Protein AF-A0A7K0QKH6-F1 (afdb_monomer)

Sequence (73 aa):
GKKTSDHSGSLLDIIVANMLTTRAGAPLDIAYMVLYLASDESEYVTGQVLCVDGGMAAHQPYISEMRALFAAG

Structure (mmCIF, N/CA/C/O backbone):
data_AF-A0A7K0QKH6-F1
#
_entry.id   AF-A0A7K0QKH6-F1
#
loop_
_atom_site.group_PDB
_atom_site.id
_atom_site.type_symbol
_atom_site.label_a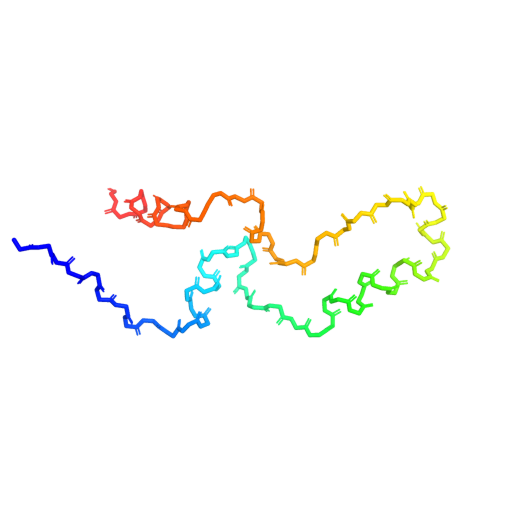tom_id
_atom_site.label_alt_id
_atom_site.label_comp_id
_atom_site.label_asym_id
_atom_site.label_entity_id
_atom_site.label_seq_id
_atom_site.pdbx_PDB_ins_code
_atom_site.Cartn_x
_atom_site.Cartn_y
_atom_site.Cartn_z
_atom_site.occupancy
_atom_site.B_iso_or_equiv
_atom_site.auth_seq_id
_atom_site.auth_comp_id
_atom_site.auth_asym_id
_atom_site.auth_atom_id
_atom_site.pdbx_PDB_model_num
ATOM 1 N N . GLY A 1 1 ? 0.333 0.048 -43.484 1.00 35.81 1 GLY A N 1
ATOM 2 C CA . GLY A 1 1 ? 0.371 -1.188 -42.683 1.00 35.81 1 GLY A CA 1
ATOM 3 C C . GLY A 1 1 ? 0.713 -0.817 -41.263 1.00 35.81 1 GLY A C 1
ATOM 4 O O . GLY A 1 1 ? 1.810 -0.329 -41.035 1.00 35.81 1 GLY A O 1
ATOM 5 N N . LYS A 1 2 ? -0.240 -0.934 -40.337 1.00 38.94 2 LYS A N 1
ATOM 6 C CA . LYS A 1 2 ? -0.002 -0.644 -38.921 1.00 38.94 2 LYS A CA 1
ATOM 7 C C . LYS A 1 2 ? 0.905 -1.765 -38.402 1.00 38.94 2 LYS A C 1
ATOM 9 O O . LYS A 1 2 ? 0.462 -2.907 -38.374 1.00 38.94 2 LYS A O 1
ATOM 14 N N . LYS A 1 3 ? 2.179 -1.470 -38.110 1.00 41.81 3 LYS A N 1
ATOM 15 C CA . LYS A 1 3 ? 3.058 -2.409 -37.398 1.00 41.81 3 LYS A CA 1
ATOM 16 C C . LYS A 1 3 ? 2.367 -2.702 -36.070 1.00 41.81 3 LYS A C 1
ATOM 18 O O . LYS A 1 3 ? 2.271 -1.817 -35.226 1.00 41.81 3 LYS A O 1
ATOM 23 N N . THR A 1 4 ? 1.804 -3.896 -35.941 1.00 43.09 4 THR A N 1
ATOM 24 C CA . THR A 1 4 ? 1.400 -4.445 -34.652 1.00 43.09 4 THR A CA 1
ATOM 25 C C . THR A 1 4 ? 2.657 -4.485 -33.797 1.00 43.09 4 THR A C 1
ATOM 27 O O . THR A 1 4 ? 3.663 -5.058 -34.216 1.00 43.09 4 THR A O 1
ATOM 30 N N . SER A 1 5 ? 2.624 -3.783 -32.670 1.00 48.47 5 SER A N 1
ATOM 31 C CA . SER A 1 5 ? 3.647 -3.847 -31.636 1.00 48.47 5 SER A CA 1
ATOM 32 C C . SER A 1 5 ? 3.912 -5.310 -31.305 1.00 48.47 5 SER A C 1
ATOM 34 O O . SER A 1 5 ? 2.994 -6.042 -30.942 1.00 48.47 5 SER A O 1
ATOM 36 N N . ASP A 1 6 ? 5.153 -5.737 -31.499 1.00 46.38 6 ASP A N 1
ATOM 37 C CA . ASP A 1 6 ? 5.638 -7.025 -31.031 1.00 46.38 6 ASP A CA 1
ATOM 38 C C . ASP A 1 6 ? 5.506 -7.049 -29.498 1.00 46.38 6 ASP A C 1
ATOM 40 O O . ASP A 1 6 ? 6.183 -6.297 -28.800 1.00 46.38 6 ASP A O 1
ATOM 44 N N . HIS A 1 7 ? 4.563 -7.830 -28.970 1.00 55.31 7 HIS A N 1
ATOM 45 C CA . HIS A 1 7 ? 4.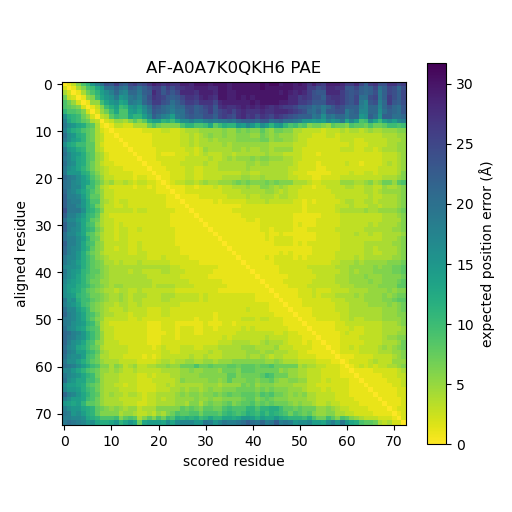378 -8.039 -27.531 1.00 55.31 7 HIS A CA 1
ATOM 46 C C . HIS A 1 7 ? 5.127 -9.306 -27.112 1.00 55.31 7 HIS A C 1
ATOM 48 O O . HIS A 1 7 ? 4.526 -10.283 -26.676 1.00 55.31 7 HIS A O 1
ATOM 54 N N . SER A 1 8 ? 6.446 -9.304 -27.286 1.00 56.66 8 SER A N 1
ATOM 55 C CA . SER A 1 8 ? 7.318 -10.426 -26.918 1.00 56.66 8 SER A CA 1
ATOM 56 C C . SER A 1 8 ? 7.570 -10.545 -25.403 1.00 56.66 8 SER A C 1
ATOM 58 O O . SER A 1 8 ? 8.237 -11.481 -24.967 1.00 56.66 8 SER A O 1
ATOM 60 N N . GLY A 1 9 ? 7.013 -9.638 -24.591 1.00 64.38 9 GLY A N 1
ATOM 61 C CA . GLY A 1 9 ? 7.033 -9.705 -23.127 1.00 64.38 9 GLY A CA 1
ATOM 62 C C . GLY A 1 9 ? 5.912 -10.579 -22.566 1.00 64.38 9 GLY A C 1
ATOM 63 O O . GLY A 1 9 ? 4.805 -10.623 -23.107 1.00 64.38 9 GLY A O 1
ATOM 64 N N . SER A 1 10 ? 6.180 -11.263 -21.454 1.00 88.19 10 SER A N 1
ATOM 65 C CA . SER A 1 10 ? 5.131 -11.974 -20.725 1.00 88.19 10 SER A CA 1
ATOM 66 C C . SER A 1 10 ? 4.073 -10.987 -20.214 1.00 88.19 10 SER A C 1
ATOM 68 O O . SER A 1 10 ? 4.345 -9.802 -20.014 1.00 88.19 10 SER A O 1
ATOM 70 N N . LEU A 1 11 ? 2.855 -11.470 -19.941 1.00 85.81 11 LEU A N 1
ATOM 71 C CA . LEU A 1 11 ? 1.824 -10.649 -19.292 1.00 85.81 11 LEU A CA 1
ATOM 72 C C . LEU A 1 11 ? 2.343 -10.025 -17.983 1.00 85.81 11 LEU A C 1
ATOM 74 O O . LEU A 1 11 ? 1.990 -8.897 -17.653 1.00 85.81 11 LEU A O 1
ATOM 78 N N . LEU A 1 12 ? 3.215 -10.741 -17.266 1.00 87.56 12 LEU A N 1
ATOM 79 C CA . LEU A 1 12 ? 3.847 -10.244 -16.051 1.00 87.56 12 LEU A CA 1
ATOM 80 C C . LEU A 1 12 ? 4.751 -9.037 -16.334 1.00 87.56 12 LEU A C 1
ATOM 82 O O . LEU A 1 12 ? 4.699 -8.064 -15.589 1.00 87.56 12 LEU A O 1
ATOM 86 N N . ASP A 1 13 ? 5.518 -9.060 -17.425 1.00 88.62 13 ASP A N 1
ATOM 87 C CA . ASP A 1 13 ? 6.401 -7.950 -17.808 1.00 88.62 13 ASP A CA 1
ATOM 88 C C . ASP A 1 13 ? 5.596 -6.695 -18.157 1.00 88.62 13 ASP A C 1
ATOM 90 O O . ASP A 1 13 ? 5.953 -5.590 -17.748 1.00 88.62 13 ASP A O 1
ATOM 94 N N . ILE A 1 14 ? 4.467 -6.866 -18.854 1.00 87.62 14 ILE A N 1
ATOM 95 C CA . ILE A 1 14 ? 3.542 -5.766 -19.165 1.00 87.62 14 ILE A CA 1
ATOM 96 C C . ILE A 1 14 ? 2.973 -5.165 -17.875 1.00 87.62 14 ILE A C 1
ATOM 98 O O . ILE A 1 14 ? 2.910 -3.941 -17.744 1.00 87.62 14 ILE A O 1
ATOM 102 N N . ILE A 1 15 ? 2.573 -6.007 -16.919 1.00 89.56 15 ILE A N 1
ATOM 103 C CA . ILE A 1 15 ? 2.048 -5.550 -15.626 1.00 89.56 15 ILE A CA 1
ATOM 104 C C . ILE A 1 15 ? 3.127 -4.775 -14.867 1.00 89.56 15 ILE A C 1
ATOM 106 O O . ILE A 1 15 ? 2.883 -3.640 -14.472 1.00 89.56 15 ILE A O 1
ATOM 110 N N . VAL A 1 16 ? 4.329 -5.338 -14.723 1.00 91.31 16 VAL A N 1
ATOM 111 C CA . VAL A 1 16 ? 5.429 -4.703 -13.979 1.00 91.31 16 VAL A CA 1
ATOM 112 C C . VAL A 1 16 ? 5.857 -3.380 -14.621 1.00 91.31 16 VAL A C 1
ATOM 114 O O . VAL A 1 16 ? 6.119 -2.419 -13.903 1.00 91.31 16 VAL A O 1
ATOM 117 N N . ALA A 1 17 ? 5.854 -3.271 -15.953 1.00 90.31 17 ALA A N 1
ATOM 118 C CA . ALA A 1 17 ? 6.151 -2.015 -16.648 1.00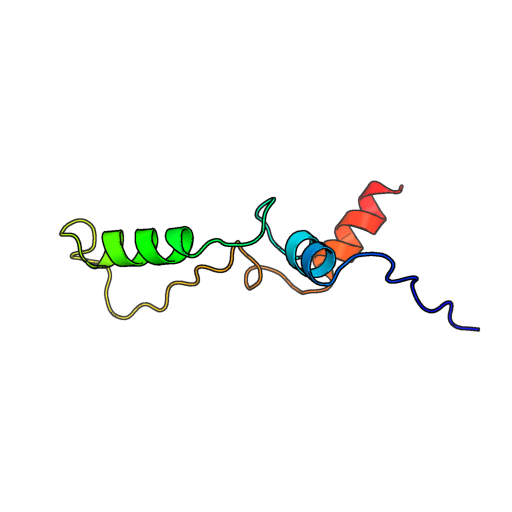 90.31 17 ALA A CA 1
ATOM 119 C C . ALA A 1 17 ? 5.137 -0.889 -16.354 1.00 90.31 17 ALA A C 1
ATOM 121 O O . ALA A 1 17 ? 5.457 0.289 -16.524 1.00 90.31 17 ALA A O 1
ATOM 122 N N . ASN A 1 18 ? 3.927 -1.246 -15.915 1.00 91.81 18 ASN A N 1
ATOM 123 C CA . ASN A 1 18 ? 2.852 -0.328 -15.533 1.00 91.81 18 ASN A CA 1
ATOM 124 C C . ASN A 1 18 ? 2.702 -0.170 -14.012 1.00 91.81 18 ASN A C 1
ATOM 126 O O . ASN A 1 18 ? 1.714 0.392 -13.549 1.00 91.81 18 ASN A O 1
ATOM 130 N N . MET A 1 19 ? 3.658 -0.667 -13.230 1.00 93.44 19 MET A N 1
ATOM 131 C CA . MET A 1 19 ? 3.739 -0.413 -11.796 1.00 93.44 19 MET A CA 1
ATOM 132 C C . MET A 1 19 ? 4.753 0.704 -11.530 1.00 93.44 19 MET A C 1
ATOM 134 O O . MET A 1 19 ? 5.712 0.906 -12.279 1.00 93.44 19 MET A O 1
ATOM 138 N N . LEU A 1 20 ? 4.566 1.431 -10.428 1.00 93.31 20 LEU A N 1
ATOM 139 C CA . LEU A 1 20 ? 5.581 2.363 -9.927 1.00 93.31 20 LEU A CA 1
ATOM 140 C C . LEU A 1 20 ? 6.627 1.649 -9.057 1.00 93.31 20 LEU A C 1
ATOM 142 O O . LEU A 1 20 ? 7.695 2.199 -8.791 1.00 93.31 20 LEU A O 1
ATOM 146 N N . THR A 1 21 ? 6.349 0.409 -8.656 1.00 93.69 21 THR A N 1
ATOM 147 C CA . THR A 1 21 ? 7.316 -0.520 -8.068 1.00 93.69 21 THR A CA 1
ATOM 148 C C . THR A 1 21 ? 8.033 -1.344 -9.137 1.00 93.69 21 THR A C 1
ATOM 150 O O . THR A 1 21 ? 7.521 -1.569 -10.225 1.00 93.69 21 THR A O 1
ATOM 153 N N . THR A 1 22 ? 9.210 -1.876 -8.808 1.00 89.44 22 THR A N 1
ATOM 154 C CA . THR A 1 22 ? 10.051 -2.655 -9.739 1.00 89.44 22 THR A CA 1
ATOM 155 C C . THR A 1 22 ? 9.747 -4.157 -9.759 1.00 89.44 22 THR A C 1
ATOM 157 O O . THR A 1 22 ? 10.506 -4.935 -10.334 1.00 89.44 22 THR A O 1
ATOM 160 N N . ARG A 1 23 ? 8.661 -4.590 -9.110 1.00 93.19 23 ARG A N 1
ATOM 161 C CA . ARG A 1 23 ? 8.245 -5.994 -9.034 1.00 93.19 23 ARG A CA 1
ATOM 162 C C . ARG A 1 23 ? 6.731 -6.127 -8.990 1.00 93.19 23 ARG A C 1
ATOM 164 O O . ARG A 1 23 ? 6.045 -5.210 -8.540 1.00 93.19 23 ARG A O 1
ATOM 171 N N . ALA A 1 24 ? 6.251 -7.312 -9.352 1.00 92.25 24 ALA A N 1
ATOM 172 C CA . ALA A 1 24 ? 4.887 -7.724 -9.066 1.00 92.25 24 ALA A CA 1
ATOM 173 C C . ALA A 1 24 ? 4.654 -7.824 -7.548 1.00 92.25 24 ALA A C 1
ATOM 1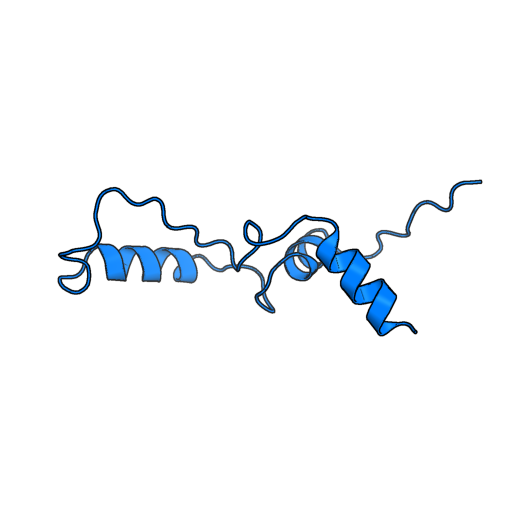75 O O . ALA A 1 24 ? 5.576 -8.105 -6.768 1.00 92.25 24 ALA A O 1
ATOM 176 N N . GLY A 1 25 ? 3.406 -7.594 -7.141 1.00 93.00 25 GLY A N 1
ATOM 177 C CA . GLY A 1 25 ? 2.970 -7.773 -5.762 1.00 93.00 25 GLY A CA 1
ATOM 178 C C . GLY A 1 25 ? 3.085 -9.230 -5.306 1.00 93.00 25 GLY A C 1
ATOM 179 O O . GLY A 1 25 ? 2.971 -10.163 -6.102 1.00 93.00 25 GLY A O 1
ATOM 180 N N . ALA A 1 26 ? 3.297 -9.416 -4.011 1.00 95.75 26 ALA A N 1
ATOM 181 C CA . ALA A 1 26 ? 3.267 -10.700 -3.331 1.00 95.75 26 ALA A CA 1
ATOM 182 C C . ALA A 1 26 ? 2.143 -10.690 -2.280 1.00 95.75 26 ALA A C 1
ATOM 184 O O . ALA A 1 26 ? 1.773 -9.620 -1.795 1.00 95.75 26 ALA A O 1
ATOM 185 N N . PRO A 1 27 ? 1.628 -11.858 -1.850 1.00 97.88 27 PRO A N 1
ATOM 186 C CA . PRO A 1 27 ? 0.585 -11.924 -0.818 1.00 97.88 27 PRO A CA 1
ATOM 187 C C . PRO A 1 27 ? 0.926 -11.145 0.461 1.00 97.88 27 PRO A C 1
ATOM 189 O O . PRO A 1 27 ? 0.045 -10.597 1.121 1.00 97.88 27 PRO A O 1
ATOM 192 N N . LEU A 1 28 ? 2.217 -11.061 0.786 1.00 98.19 28 LEU A N 1
ATOM 193 C CA . LEU A 1 28 ? 2.708 -10.372 1.970 1.00 98.19 28 LEU A CA 1
ATOM 194 C C . LEU A 1 28 ? 2.513 -8.844 1.915 1.00 98.19 28 LEU A C 1
ATOM 196 O O . LEU A 1 28 ? 2.352 -8.229 2.963 1.00 98.19 28 LEU A O 1
ATOM 200 N N . ASP A 1 29 ? 2.448 -8.238 0.724 1.00 97.75 29 ASP A N 1
ATOM 201 C CA . ASP A 1 29 ? 2.198 -6.795 0.577 1.00 97.75 29 ASP A CA 1
ATOM 202 C C . ASP A 1 29 ? 0.803 -6.413 1.092 1.00 97.75 29 ASP A C 1
ATOM 204 O O . ASP A 1 29 ? 0.638 -5.413 1.789 1.00 97.75 29 ASP A O 1
ATOM 208 N N . ILE A 1 30 ? -0.198 -7.257 0.816 1.00 98.06 30 ILE A N 1
ATOM 209 C CA . ILE A 1 30 ? -1.550 -7.103 1.366 1.00 98.06 30 ILE A CA 1
ATOM 210 C C . ILE A 1 30 ? -1.552 -7.416 2.862 1.00 98.06 30 ILE A C 1
ATOM 212 O O . ILE A 1 30 ? -2.128 -6.664 3.646 1.00 98.06 30 ILE A O 1
ATOM 216 N N . ALA A 1 31 ? -0.893 -8.506 3.269 1.00 98.56 31 ALA A N 1
ATOM 217 C CA . ALA A 1 31 ? -0.866 -8.928 4.667 1.00 98.56 31 ALA A CA 1
ATOM 218 C C . ALA A 1 31 ? -0.278 -7.851 5.591 1.00 98.56 31 ALA A C 1
ATOM 220 O O . ALA A 1 31 ? -0.780 -7.672 6.696 1.00 98.56 31 ALA A O 1
ATOM 221 N N . TYR A 1 32 ? 0.729 -7.096 5.144 1.00 98.50 32 TYR A N 1
ATOM 222 C CA . TYR A 1 32 ? 1.277 -5.992 5.931 1.00 98.50 32 TYR A CA 1
ATOM 223 C C . TYR A 1 32 ? 0.340 -4.788 6.038 1.00 98.50 32 TYR A C 1
ATOM 225 O O . TYR A 1 32 ? 0.258 -4.202 7.115 1.00 98.50 32 TYR A O 1
ATOM 233 N N . MET A 1 33 ? -0.413 -4.445 4.987 1.00 98.44 33 MET A N 1
ATOM 234 C CA . MET A 1 33 ? -1.457 -3.418 5.104 1.00 98.44 33 MET A CA 1
ATOM 235 C C . MET A 1 33 ? -2.551 -3.857 6.087 1.00 98.44 33 MET A C 1
ATOM 237 O O . MET A 1 33 ? -2.993 -3.070 6.918 1.00 98.44 33 MET A O 1
ATOM 241 N N . VAL A 1 34 ? -2.954 -5.130 6.035 1.00 98.31 34 VAL A N 1
ATOM 242 C CA . VAL A 1 34 ? -3.918 -5.694 6.991 1.00 98.31 34 VAL A CA 1
ATOM 243 C C . VAL A 1 34 ? -3.357 -5.682 8.411 1.00 98.31 34 VAL A C 1
ATOM 245 O O . VAL A 1 34 ? -4.080 -5.327 9.332 1.00 98.31 34 VAL A O 1
ATOM 248 N N . LEU A 1 35 ? -2.079 -6.026 8.595 1.00 98.56 35 LEU A N 1
ATOM 249 C CA . LEU A 1 35 ? -1.421 -5.983 9.900 1.00 98.56 35 LEU A CA 1
ATOM 250 C C . LEU A 1 35 ? -1.430 -4.566 10.484 1.00 98.56 35 LEU A C 1
ATOM 252 O O . LEU A 1 35 ? -1.768 -4.417 11.651 1.00 98.56 35 LEU A O 1
ATOM 256 N N . TYR A 1 36 ? -1.119 -3.550 9.673 1.00 98.56 36 TYR A N 1
ATOM 257 C CA . TYR A 1 36 ? -1.218 -2.147 10.079 1.00 98.56 36 TYR A CA 1
ATOM 258 C C . TYR A 1 36 ? -2.648 -1.769 10.490 1.00 98.56 36 TYR A C 1
ATOM 260 O O . TYR A 1 36 ? -2.856 -1.196 11.551 1.00 98.56 36 TYR A O 1
ATOM 268 N N . LEU A 1 37 ? -3.651 -2.128 9.684 1.00 98.31 37 LEU A N 1
ATOM 269 C CA . LEU A 1 37 ? -5.055 -1.826 9.991 1.00 98.31 37 LEU A CA 1
ATOM 270 C C . LEU A 1 37 ? -5.603 -2.597 11.202 1.00 98.31 37 LEU A C 1
ATOM 272 O O . LEU A 1 37 ? -6.622 -2.216 11.769 1.00 98.31 37 LEU A O 1
ATOM 276 N N . ALA A 1 38 ? -4.970 -3.709 11.571 1.00 98.19 38 ALA A N 1
ATOM 277 C CA . ALA A 1 38 ? -5.333 -4.494 12.744 1.00 98.19 38 ALA A CA 1
ATOM 278 C C . ALA A 1 38 ? -4.632 -4.014 14.024 1.00 98.19 38 ALA A C 1
ATOM 280 O O . ALA A 1 38 ? -4.919 -4.548 15.096 1.00 98.19 38 ALA A O 1
ATOM 281 N N . SER A 1 39 ? -3.700 -3.067 13.918 1.00 98.62 39 SER A N 1
ATOM 282 C CA . SER A 1 39 ? -2.891 -2.594 15.034 1.00 98.62 39 SER A CA 1
ATOM 283 C C . SER A 1 39 ? -3.349 -1.226 15.545 1.00 98.62 39 SER A C 1
ATOM 285 O O . SER A 1 39 ? -4.035 -0.474 14.843 1.00 98.62 39 SER A O 1
ATOM 287 N N . ASP A 1 40 ? -2.948 -0.895 16.776 1.00 98.56 40 ASP A N 1
ATOM 288 C CA . ASP A 1 40 ? -3.306 0.361 17.450 1.00 98.56 40 ASP A CA 1
ATOM 289 C C . ASP A 1 40 ? -2.763 1.593 16.698 1.00 98.56 40 ASP A C 1
ATOM 291 O O . ASP A 1 40 ? -3.334 2.680 16.758 1.00 98.56 40 ASP A O 1
ATOM 295 N N . GLU A 1 41 ? -1.699 1.434 15.905 1.00 98.44 41 GLU A N 1
ATOM 296 C CA . GLU A 1 41 ? -1.124 2.485 15.055 1.00 98.44 41 GLU A CA 1
ATOM 297 C C . GLU A 1 41 ? -2.098 3.013 13.985 1.00 98.44 41 GLU A C 1
ATOM 299 O O . GLU A 1 41 ? -1.853 4.068 13.389 1.00 98.44 41 GLU A O 1
ATOM 304 N N . SER A 1 42 ? -3.193 2.297 13.726 1.00 98.44 42 SER A N 1
ATOM 305 C C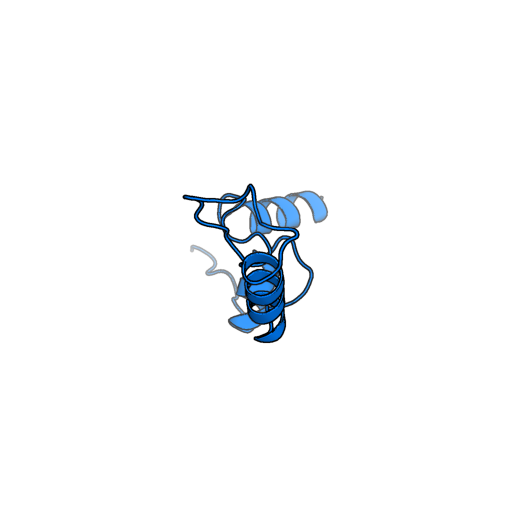A . SER A 1 42 ? -4.238 2.704 12.786 1.00 98.44 42 SER A CA 1
ATOM 306 C C . SER A 1 42 ? -5.479 3.314 13.450 1.00 98.44 42 SER A C 1
ATOM 308 O O . SER A 1 42 ? -6.453 3.572 12.748 1.00 98.44 42 SER A O 1
ATOM 310 N N . GLU A 1 43 ? -5.455 3.626 14.756 1.00 98.56 43 GLU A N 1
ATOM 311 C CA . GLU A 1 43 ? -6.634 4.069 15.535 1.00 98.56 43 GLU A CA 1
ATOM 312 C C . GLU A 1 43 ? -7.425 5.226 14.888 1.00 98.56 43 GLU A C 1
ATOM 314 O O . GLU A 1 43 ? -8.651 5.292 14.993 1.00 98.56 43 GLU A O 1
ATOM 319 N N . TYR A 1 44 ? -6.748 6.128 14.169 1.00 98.19 44 TYR A N 1
ATOM 320 C CA . TYR A 1 44 ? -7.383 7.268 13.499 1.00 98.19 44 TYR A CA 1
ATOM 321 C C . TYR A 1 44 ? -7.665 7.062 11.997 1.00 98.19 44 TYR A C 1
ATOM 323 O O . TYR A 1 44 ? -8.216 7.942 11.332 1.00 98.19 44 TYR A O 1
ATOM 331 N N . VAL A 1 45 ? -7.299 5.911 11.431 1.00 97.94 45 VAL A N 1
ATOM 332 C CA . VAL A 1 45 ? -7.497 5.588 10.013 1.00 97.94 45 VAL A CA 1
ATOM 333 C C . VAL A 1 45 ? -8.787 4.792 9.850 1.00 97.94 45 VAL A C 1
ATOM 335 O O . VAL A 1 45 ? -8.831 3.580 10.029 1.00 97.94 45 VAL A O 1
ATOM 338 N N . THR A 1 46 ? -9.864 5.481 9.472 1.00 97.50 46 THR A N 1
ATOM 339 C CA . THR A 1 46 ? -11.187 4.869 9.289 1.00 97.50 46 THR A CA 1
ATOM 340 C C . THR A 1 46 ? -11.916 5.403 8.054 1.00 97.50 46 THR A C 1
ATOM 342 O O . THR A 1 46 ? -11.637 6.499 7.559 1.00 97.50 46 THR A O 1
ATOM 345 N N . GLY A 1 47 ? -12.838 4.601 7.514 1.00 97.81 47 GLY A N 1
ATOM 346 C CA . GLY A 1 47 ? -13.653 4.945 6.341 1.00 97.81 47 GLY A CA 1
ATOM 347 C C . GLY A 1 47 ? -12.885 5.060 5.019 1.00 97.81 47 GLY A C 1
ATOM 348 O O . GLY A 1 47 ? -13.431 5.583 4.051 1.00 97.81 47 GLY A O 1
ATOM 349 N N . GLN A 1 48 ? -11.631 4.603 4.969 1.00 97.38 48 GLN A N 1
ATOM 350 C CA . GLN A 1 48 ? -10.776 4.705 3.785 1.00 97.38 48 GLN A CA 1
ATOM 351 C C . GLN A 1 48 ? -10.745 3.408 2.975 1.00 97.38 48 GLN A C 1
ATOM 353 O O . GLN A 1 48 ? -10.805 2.309 3.523 1.00 97.38 48 GLN A O 1
ATOM 358 N N . VAL A 1 49 ? -10.565 3.554 1.662 1.00 96.25 49 VAL A N 1
ATOM 359 C CA . VAL A 1 49 ? -10.164 2.470 0.760 1.00 96.25 49 VAL A CA 1
ATOM 360 C C . VAL A 1 49 ? -8.698 2.695 0.407 1.00 96.25 49 VAL A C 1
ATOM 362 O O . VAL A 1 49 ? -8.370 3.650 -0.294 1.00 96.25 49 VAL A O 1
ATOM 365 N N . LEU A 1 50 ? -7.810 1.840 0.915 1.00 96.06 50 LEU A N 1
ATOM 366 C CA . LEU A 1 50 ? -6.371 1.934 0.668 1.00 96.06 50 LEU A CA 1
ATOM 367 C C . LEU A 1 50 ? -5.972 0.990 -0.473 1.00 96.06 50 LEU A C 1
ATOM 369 O O . LEU A 1 50 ? -6.098 -0.228 -0.349 1.00 96.06 50 LEU A O 1
ATOM 373 N N . CYS A 1 51 ? -5.483 1.546 -1.583 1.00 96.00 51 CYS A N 1
ATOM 374 C CA . CYS A 1 51 ? -4.974 0.759 -2.706 1.00 96.00 51 CYS A CA 1
ATOM 375 C C . CYS A 1 51 ? -3.585 0.190 -2.395 1.00 96.00 51 CYS A C 1
ATOM 377 O O . CYS A 1 51 ? -2.658 0.933 -2.073 1.00 96.00 51 CYS A O 1
ATOM 379 N N . VAL A 1 52 ? -3.435 -1.127 -2.549 1.00 97.25 52 VAL A N 1
ATOM 380 C CA . VAL A 1 52 ? -2.162 -1.847 -2.400 1.00 97.25 52 VAL A CA 1
ATOM 381 C C . VAL A 1 52 ? -1.867 -2.589 -3.703 1.00 97.25 52 VAL A C 1
ATOM 383 O O . VAL A 1 52 ? -2.014 -3.803 -3.806 1.00 97.25 52 VAL A O 1
ATOM 386 N N . ASP A 1 53 ? -1.517 -1.829 -4.737 1.00 95.38 53 ASP A N 1
ATOM 387 C CA . ASP A 1 53 ? -1.384 -2.310 -6.120 1.00 95.38 53 ASP A CA 1
ATOM 388 C C . ASP A 1 53 ? -0.015 -1.982 -6.747 1.00 95.38 53 ASP A C 1
ATOM 390 O O . ASP A 1 53 ? 0.161 -2.081 -7.957 1.00 95.38 53 ASP A O 1
ATOM 394 N N . GLY A 1 54 ? 0.958 -1.544 -5.941 1.00 95.38 54 GLY A N 1
ATOM 395 C CA . GLY A 1 54 ? 2.272 -1.108 -6.430 1.00 95.38 54 GLY A CA 1
ATOM 396 C C . GLY A 1 54 ? 2.232 0.139 -7.324 1.00 95.38 54 GLY A C 1
ATOM 397 O O . GLY A 1 54 ? 3.182 0.397 -8.069 1.00 95.38 54 GLY A O 1
ATOM 398 N N . GLY A 1 55 ? 1.152 0.924 -7.253 1.00 95.44 55 GLY A N 1
ATOM 399 C CA . GLY A 1 55 ? 1.001 2.201 -7.947 1.00 95.44 55 GLY A CA 1
ATOM 400 C C . GLY A 1 55 ? 0.343 2.110 -9.322 1.00 95.44 55 GLY A C 1
ATOM 401 O O . GLY A 1 55 ? 0.369 3.102 -1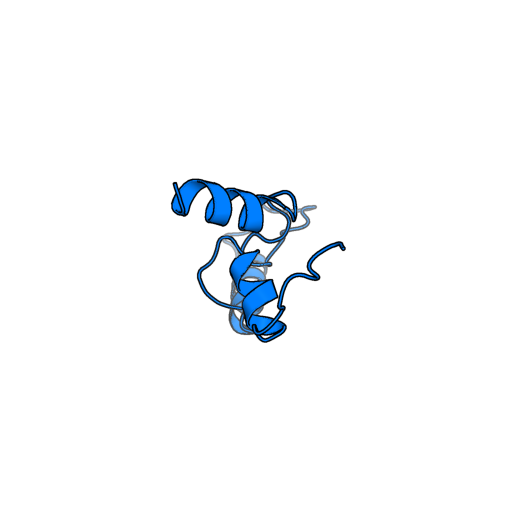0.047 1.00 95.44 55 GLY A O 1
ATOM 402 N N . MET A 1 56 ? -0.255 0.971 -9.685 1.00 93.31 56 MET A N 1
ATOM 403 C CA . MET A 1 56 ? -0.928 0.804 -10.982 1.00 93.31 56 MET A CA 1
ATOM 404 C C . MET A 1 56 ? -2.048 1.830 -11.197 1.00 93.31 56 MET A C 1
ATOM 406 O O . MET A 1 56 ? -2.172 2.394 -12.282 1.00 93.31 56 MET A O 1
ATOM 410 N N . ALA A 1 57 ? -2.848 2.113 -10.167 1.00 92.88 57 ALA A N 1
ATOM 411 C CA . ALA A 1 57 ? -3.930 3.093 -10.246 1.00 92.88 57 ALA A CA 1
ATOM 412 C C . ALA A 1 57 ? -3.460 4.557 -10.119 1.00 92.88 57 ALA A C 1
ATOM 414 O O . ALA A 1 57 ? -4.275 5.473 -10.229 1.00 92.88 57 ALA A O 1
ATOM 415 N N . ALA A 1 58 ? -2.167 4.806 -9.885 1.00 95.00 58 ALA A N 1
ATOM 416 C CA . ALA A 1 58 ? -1.642 6.148 -9.627 1.00 95.00 58 ALA A CA 1
ATOM 417 C C . ALA A 1 58 ? -1.305 6.941 -10.904 1.00 95.00 58 ALA A C 1
ATOM 419 O O . ALA A 1 58 ? -0.968 8.123 -10.825 1.00 95.00 58 ALA A O 1
ATOM 420 N N . HIS A 1 59 ? -1.376 6.318 -12.083 1.00 93.69 59 HIS A N 1
ATOM 421 C CA . HIS A 1 59 ? -1.079 6.972 -13.354 1.00 93.69 59 HIS A CA 1
ATOM 422 C C . HIS A 1 59 ? -1.952 6.448 -14.496 1.00 93.69 59 HIS A C 1
ATOM 424 O O . HIS A 1 59 ? -2.604 5.413 -14.400 1.00 93.69 59 HIS A O 1
ATOM 430 N N . GLN A 1 60 ? -1.957 7.170 -15.618 1.00 93.44 60 GLN A N 1
ATOM 431 C CA . GLN A 1 60 ? -2.643 6.702 -16.819 1.00 93.44 60 GLN A CA 1
ATOM 432 C C . GLN A 1 60 ? -1.892 5.509 -17.445 1.00 93.44 60 GLN A C 1
ATOM 434 O O . GLN A 1 60 ? -0.658 5.522 -17.445 1.00 93.44 60 GLN A O 1
ATOM 439 N N . PRO A 1 61 ? -2.581 4.511 -18.033 1.00 84.00 61 PRO A N 1
ATOM 440 C CA . PRO A 1 61 ? -1.936 3.306 -18.575 1.00 84.00 61 PRO A CA 1
ATOM 441 C C . PRO A 1 61 ? -0.875 3.564 -19.659 1.00 84.00 61 PRO A C 1
ATOM 443 O O . PRO A 1 61 ? 0.055 2.787 -19.806 1.00 84.00 61 PRO A O 1
ATOM 446 N N . TYR A 1 62 ? -0.962 4.678 -20.394 1.00 88.62 62 TYR A N 1
ATOM 447 C CA . TYR A 1 62 ? 0.009 5.027 -21.443 1.00 88.62 62 TYR A CA 1
ATOM 448 C C . TYR A 1 62 ? 1.322 5.628 -20.906 1.00 88.62 62 TYR A C 1
ATOM 450 O O . TYR A 1 62 ? 2.255 5.871 -21.673 1.00 88.62 62 TYR A O 1
ATOM 458 N N . ILE A 1 63 ? 1.414 5.928 -19.605 1.00 92.38 63 ILE A N 1
ATOM 459 C CA . ILE A 1 63 ? 2.596 6.592 -19.033 1.00 92.38 63 ILE A CA 1
ATOM 460 C C . ILE A 1 63 ? 3.842 5.702 -19.124 1.00 92.38 63 ILE A C 1
ATOM 462 O O . ILE A 1 63 ? 4.937 6.225 -19.321 1.00 92.38 63 ILE A O 1
ATOM 466 N N . SER A 1 64 ? 3.698 4.379 -19.042 1.00 88.38 64 SER A N 1
ATOM 467 C CA . SER A 1 64 ? 4.806 3.429 -19.223 1.00 88.38 64 SER A CA 1
ATOM 468 C C . SER A 1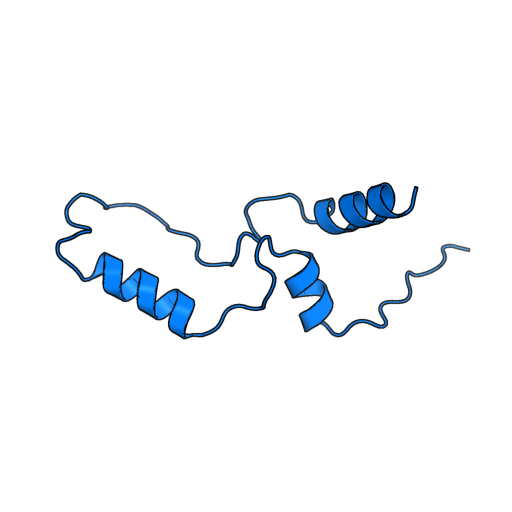 64 ? 5.413 3.519 -20.632 1.00 88.38 64 SER A C 1
ATOM 470 O O . SER A 1 64 ? 6.628 3.665 -20.778 1.00 88.38 64 SER A O 1
ATOM 472 N N . GLU A 1 65 ? 4.570 3.547 -21.666 1.00 89.31 65 GLU A N 1
ATOM 473 C CA . GLU A 1 65 ? 4.976 3.721 -23.066 1.00 89.31 65 GLU A CA 1
ATOM 474 C C . GLU A 1 65 ? 5.611 5.095 -23.307 1.00 89.31 65 GLU A C 1
ATOM 476 O O . GLU A 1 65 ? 6.663 5.199 -23.939 1.00 89.31 65 GLU A O 1
ATOM 481 N N . MET A 1 66 ? 5.011 6.155 -22.758 1.00 92.38 66 MET A N 1
ATOM 482 C CA . MET A 1 66 ? 5.532 7.518 -22.875 1.00 92.38 66 MET A CA 1
ATOM 483 C C . MET A 1 66 ? 6.918 7.655 -22.222 1.00 92.38 66 MET A C 1
ATOM 485 O O . MET A 1 66 ? 7.802 8.308 -22.777 1.00 92.38 66 MET A O 1
ATOM 489 N N . ARG A 1 67 ? 7.143 6.998 -21.075 1.00 89.12 67 ARG A N 1
ATOM 490 C CA . ARG A 1 67 ? 8.466 6.930 -20.433 1.00 89.12 67 ARG A CA 1
ATOM 491 C C . ARG A 1 67 ? 9.490 6.223 -21.318 1.00 89.12 67 ARG A C 1
ATOM 493 O O . ARG A 1 67 ? 10.602 6.724 -21.452 1.00 89.12 67 ARG A O 1
ATOM 500 N N . ALA A 1 68 ? 9.124 5.092 -21.923 1.00 87.38 68 ALA A N 1
ATOM 501 C CA . ALA A 1 68 ? 10.010 4.363 -22.829 1.00 87.38 68 ALA A CA 1
ATOM 502 C C . ALA A 1 68 ? 10.363 5.192 -24.075 1.00 87.38 68 ALA A C 1
ATOM 504 O O . ALA A 1 68 ? 11.525 5.227 -24.476 1.00 87.38 68 ALA A O 1
ATOM 505 N N . LEU A 1 69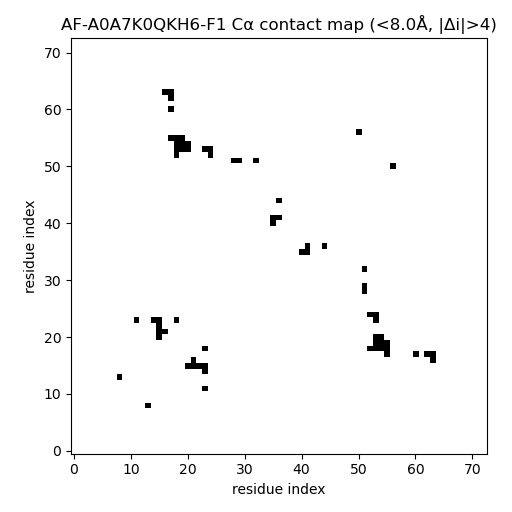 ? 9.386 5.910 -24.641 1.00 91.38 69 LEU A N 1
ATOM 506 C CA . LEU A 1 69 ? 9.592 6.807 -25.779 1.00 91.38 69 LEU A CA 1
ATOM 507 C C . LEU A 1 69 ? 10.613 7.908 -25.462 1.00 91.38 69 LEU A C 1
ATOM 509 O O . LEU A 1 69 ? 11.526 8.133 -26.250 1.00 91.38 69 LEU A O 1
ATOM 513 N N . PHE A 1 70 ? 10.480 8.579 -24.315 1.00 93.12 70 PHE A N 1
ATOM 514 C CA . PHE A 1 70 ? 11.396 9.658 -23.934 1.00 93.12 70 PHE A CA 1
ATOM 515 C C . PHE A 1 70 ? 12.774 9.172 -23.477 1.00 93.12 70 PHE A C 1
ATOM 517 O O . PHE A 1 70 ? 13.724 9.937 -23.552 1.00 93.12 70 PHE A O 1
ATOM 524 N N . ALA A 1 71 ? 12.903 7.921 -23.031 1.00 88.75 71 ALA A N 1
ATOM 525 C CA . ALA A 1 71 ? 14.200 7.325 -22.706 1.00 88.75 71 ALA A CA 1
ATOM 526 C C . ALA A 1 71 ? 15.000 6.885 -23.949 1.00 88.75 71 ALA A C 1
ATOM 528 O O . ALA A 1 71 ? 16.190 6.603 -23.836 1.00 88.75 71 ALA A O 1
ATOM 529 N N . ALA A 1 72 ? 14.348 6.779 -25.112 1.00 84.00 72 ALA A N 1
ATOM 530 C CA . ALA A 1 72 ? 14.954 6.329 -26.365 1.00 84.00 72 ALA A CA 1
ATOM 531 C C . ALA A 1 72 ? 15.471 7.472 -27.265 1.00 84.00 72 ALA A C 1
ATOM 533 O O . ALA A 1 72 ? 16.027 7.187 -28.328 1.00 84.00 72 ALA A O 1
ATOM 534 N N . GLY A 1 73 ? 15.255 8.733 -26.874 1.00 73.38 73 GLY A N 1
ATOM 535 C CA . GLY A 1 73 ? 15.789 9.932 -27.537 1.00 73.38 73 GLY A CA 1
ATOM 536 C C . GLY A 1 73 ? 16.953 10.529 -26.765 1.00 73.38 73 GLY A C 1
ATOM 537 O O . GLY A 1 73 ? 17.848 11.086 -27.435 1.00 73.38 73 GLY A O 1
#

pLDDT: mean 87.93, std 16.0, range [35.81, 98.62]

Secondary structure (DSSP, 8-state):
--------S-HHHHHHHTSSSSS---HHHHHHHHHHHTSGGGTT--S-----STTGGGS-TTHHHHHHHHHT-

Foldseek 3Di:
DPPDPDPPDDPLVLLCLLALDNHFDDPVLVVVVVVCCVDPVCVPPPPDDDDSGRCNVVDDSCVSVVVVVVVVD

Solvent-accessible surface area (backbone atoms only — not comparable to full-atom values): 4847 Å² total; per-residue (Å²): 131,86,80,74,78,82,73,88,60,54,75,66,52,58,52,32,57,48,30,76,36,97,55,76,86,54,76,62,65,56,51,52,54,50,51,46,67,74,36,78,93,28,77,86,71,71,99,74,86,81,87,89,63,52,46,42,89,76,54,64,86,61,53,44,59,52,51,54,57,66,71,73,11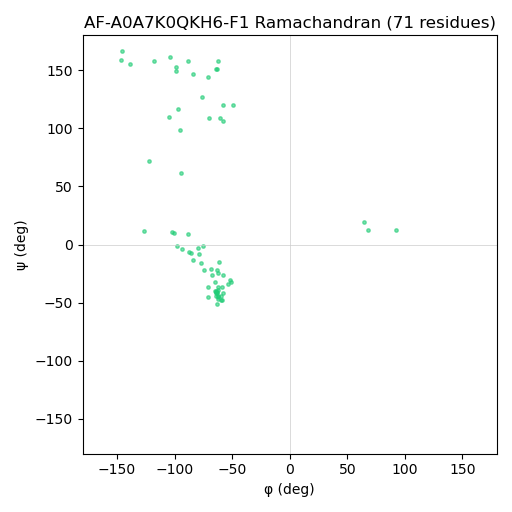1

Nearest PDB structures (foldseek):
  2foi-assembly1_C  TM=9.137E-01  e=1.119E-01  Plasmodium falciparum 3D7
  3lls-assembly1_A  TM=8.657E-01  e=9.232E-02  Mycobacterium tuberculosis H37Ra
  3lls-assembly1_B  TM=8.670E-01  e=1.273E-01  Mycobacterium tuberculosis H37Ra
  6gdo-assembly1_B  TM=7.301E-01  e=4.312E-01  Trypanosoma brucei brucei

Radius of gyration: 17.13 Å; Cα contacts (8 Å, |Δi|>4): 34; chains: 1; bounding box: 29×22×60 Å

Mean predicted aligned error: 6.49 Å